Protein AF-A0A2E9BP41-F1 (afdb_monomer_lite)

Radius of gyration: 16.82 Å; chains: 1; bounding box: 37×32×42 Å

Secondary structure (DSSP, 8-state):
----GGGSPPPP-SPP-HHHHHHHHHHHHHHHHHT-BTTTBSPPPTTT-S--PPPB-SSSBHHHHHHHHHHHHHTTS---SS--TTTHHHHHHHHHHHTT---

Foldseek 3Di:
DPDDPVVDDDDDPDDDDPVVVLVVLAVVQVVQLVQADLVQGAFDDVVRDVGRGADLDCVGGNVVVLVVSVVCVVVVSYDHPDDPVVSVVVSVCVHCVVVVHHD

Structure (mmCIF, N/CA/C/O backbone):
data_AF-A0A2E9BP41-F1
#
_entry.id   AF-A0A2E9BP41-F1
#
loop_
_atom_site.group_PDB
_atom_site.id
_atom_site.type_symbol
_atom_site.label_atom_id
_atom_site.label_alt_id
_atom_site.label_comp_id
_atom_site.label_asym_id
_atom_site.label_entity_id
_atom_site.label_seq_id
_atom_site.pdbx_PDB_ins_code
_atom_site.Cartn_x
_atom_site.Cartn_y
_atom_site.Cartn_z
_atom_site.occupancy
_atom_site.B_iso_or_equiv
_atom_site.auth_seq_id
_atom_site.auth_comp_id
_atom_site.auth_asym_id
_atom_site.auth_atom_id
_atom_site.pdbx_PDB_model_num
ATOM 1 N N . MET A 1 1 ? 16.108 17.420 18.245 1.00 65.62 1 MET A N 1
ATOM 2 C CA . MET A 1 1 ? 15.012 16.819 19.036 1.00 65.62 1 MET A CA 1
ATOM 3 C C . MET A 1 1 ? 14.429 15.684 18.197 1.00 65.62 1 MET A C 1
ATOM 5 O O . MET A 1 1 ? 14.156 15.933 17.034 1.00 65.62 1 MET A O 1
ATOM 9 N N . LEU A 1 2 ? 14.363 14.449 18.713 1.00 83.19 2 LEU A N 1
ATOM 10 C CA . LEU A 1 2 ? 13.962 13.247 17.943 1.00 83.19 2 LEU A CA 1
ATOM 11 C C . LEU A 1 2 ? 12.438 13.052 17.854 1.00 83.19 2 LEU A C 1
ATOM 13 O O . LEU A 1 2 ? 11.960 12.402 16.934 1.00 83.19 2 LEU A O 1
ATOM 17 N N . PHE A 1 3 ? 11.685 13.631 18.791 1.00 83.81 3 PHE A N 1
ATOM 18 C CA . PHE A 1 3 ? 10.226 13.588 18.832 1.00 83.81 3 PHE A CA 1
ATOM 19 C C . PHE A 1 3 ? 9.658 14.999 18.667 1.00 83.81 3 PHE A C 1
ATOM 21 O O . PHE A 1 3 ? 10.168 15.941 19.269 1.00 83.81 3 PHE A O 1
ATOM 28 N N . SER A 1 4 ? 8.622 15.128 17.845 1.00 87.69 4 SER A N 1
ATOM 29 C CA . SER A 1 4 ? 7.947 16.380 17.493 1.00 87.69 4 SER A CA 1
ATOM 30 C C . SER A 1 4 ? 6.440 16.101 17.548 1.00 87.69 4 SER A C 1
ATOM 32 O O . SER A 1 4 ? 5.949 15.349 16.697 1.00 87.69 4 SER A O 1
ATOM 34 N N . PRO A 1 5 ? 5.717 16.597 18.573 1.00 88.50 5 PRO A N 1
ATOM 35 C CA . PRO A 1 5 ? 4.289 16.325 18.743 1.00 88.50 5 PRO A CA 1
ATOM 36 C C . PRO A 1 5 ? 3.456 16.704 17.518 1.00 88.50 5 PRO A C 1
ATOM 38 O O . PRO A 1 5 ? 2.553 15.974 17.142 1.00 88.50 5 PRO A O 1
ATOM 41 N N . GLU A 1 6 ? 3.801 17.799 16.847 1.00 90.62 6 GLU A N 1
ATOM 42 C CA . GLU A 1 6 ? 3.128 18.295 15.645 1.00 90.62 6 GLU A CA 1
ATOM 43 C C . GLU A 1 6 ? 3.266 17.377 14.417 1.00 90.62 6 GLU A C 1
ATOM 45 O O . GLU A 1 6 ? 2.519 17.527 13.454 1.00 90.62 6 GLU A O 1
ATOM 50 N N . ARG A 1 7 ? 4.194 16.412 14.446 1.00 89.31 7 ARG A N 1
ATOM 51 C CA . ARG A 1 7 ? 4.386 15.398 13.394 1.00 89.31 7 ARG A CA 1
ATOM 52 C C . ARG A 1 7 ? 3.791 14.031 13.744 1.00 89.31 7 ARG A C 1
ATOM 54 O O . ARG A 1 7 ? 3.972 13.094 12.971 1.00 89.31 7 ARG A O 1
ATOM 61 N N . HIS A 1 8 ? 3.143 13.894 14.901 1.00 89.56 8 HIS A N 1
ATOM 62 C CA . HIS A 1 8 ? 2.596 12.628 15.388 1.00 89.56 8 HIS A CA 1
ATOM 63 C C . HIS A 1 8 ? 1.125 12.782 15.773 1.00 89.56 8 HIS A C 1
ATOM 65 O O . HIS A 1 8 ? 0.687 13.833 16.235 1.00 89.56 8 HIS A O 1
ATOM 71 N N . GLU A 1 9 ? 0.360 11.706 15.625 1.00 89.50 9 GLU A N 1
ATOM 72 C CA . GLU A 1 9 ? -0.995 11.657 16.167 1.00 89.50 9 GLU A CA 1
ATOM 73 C C . GLU A 1 9 ? -0.946 11.438 17.693 1.00 89.50 9 GLU A C 1
ATOM 75 O O . GLU A 1 9 ? -0.126 10.647 18.176 1.00 89.50 9 GLU A O 1
ATOM 80 N N . PRO A 1 10 ? -1.796 12.125 18.480 1.00 88.94 10 PRO A N 1
ATOM 81 C CA . PRO A 1 10 ? -1.879 11.898 19.917 1.00 88.94 10 PRO A CA 1
ATOM 82 C C . PRO A 1 10 ? -2.400 10.488 20.217 1.00 88.94 10 PRO A C 1
ATOM 84 O O . PRO A 1 10 ? -3.258 9.957 19.511 1.00 88.94 10 PRO A O 1
ATOM 87 N N . LEU A 1 11 ? -1.913 9.890 21.307 1.00 88.56 11 LEU A N 1
ATOM 88 C CA . LEU A 1 11 ? -2.377 8.576 21.740 1.00 88.56 11 LEU A CA 1
ATOM 89 C C . LEU A 1 11 ? -3.868 8.632 22.099 1.00 88.56 11 LEU A C 1
ATOM 91 O O . LEU A 1 11 ? -4.282 9.418 22.953 1.00 88.56 11 LEU A O 1
ATOM 95 N N . ARG A 1 12 ? -4.663 7.766 21.470 1.00 89.19 12 ARG A N 1
ATOM 96 C CA . ARG A 1 12 ? -6.083 7.604 21.792 1.00 89.19 12 ARG A CA 1
ATOM 97 C C . ARG A 1 12 ? -6.238 6.756 23.050 1.00 89.19 12 ARG A C 1
ATOM 99 O O . ARG A 1 12 ? -5.579 5.730 23.193 1.00 89.19 12 ARG A O 1
ATOM 106 N N . THR A 1 13 ? -7.129 7.175 23.944 1.00 93.12 13 THR A N 1
ATOM 107 C CA . THR A 1 13 ? -7.482 6.428 25.165 1.00 93.12 13 THR A CA 1
ATOM 108 C C . THR A 1 13 ? -8.751 5.593 25.001 1.00 93.12 13 THR A C 1
ATOM 110 O O . THR A 1 13 ? -9.239 5.021 25.973 1.00 93.12 13 THR A O 1
ATOM 113 N N . ASP A 1 14 ? -9.309 5.553 23.791 1.00 92.06 14 ASP A N 1
ATOM 114 C CA . ASP A 1 14 ? -10.475 4.739 23.466 1.00 92.06 14 ASP A CA 1
ATOM 115 C C . ASP A 1 14 ? -10.137 3.243 23.555 1.00 92.06 14 ASP A C 1
ATOM 117 O O . ASP A 1 14 ? -8.992 2.830 23.349 1.00 92.06 14 ASP A O 1
ATOM 121 N N . ALA A 1 15 ? -11.145 2.416 23.833 1.00 95.25 15 ALA A N 1
ATOM 122 C CA . ALA A 1 15 ? -10.997 0.968 23.745 1.00 95.25 15 ALA A CA 1
ATOM 123 C C . ALA A 1 15 ? -10.741 0.530 22.291 1.00 95.25 15 ALA A C 1
ATOM 125 O O . ALA A 1 15 ? -11.144 1.201 21.341 1.00 95.25 15 ALA A O 1
ATOM 126 N N . TRP A 1 16 ? -10.080 -0.616 22.121 1.00 95.00 16 TRP A N 1
ATOM 127 C CA . TRP A 1 16 ? -9.863 -1.201 20.799 1.00 95.00 16 TRP A CA 1
ATOM 128 C C . TRP A 1 16 ? -11.192 -1.573 20.129 1.00 95.00 16 TRP A C 1
ATOM 130 O O . TRP A 1 16 ? -12.070 -2.155 20.767 1.00 95.00 16 TRP A O 1
ATOM 140 N N . ASP A 1 17 ? -11.297 -1.272 18.835 1.00 96.12 17 ASP A N 1
ATOM 141 C CA . ASP A 1 17 ? -12.468 -1.539 18.003 1.00 96.12 17 ASP A CA 1
ATOM 142 C C . ASP A 1 17 ? -12.023 -2.195 16.685 1.00 96.12 17 ASP A C 1
ATOM 144 O O . ASP A 1 17 ? -11.268 -1.613 15.897 1.00 96.12 17 ASP A O 1
ATOM 148 N N . GLU A 1 18 ? -12.479 -3.428 16.452 1.00 96.44 18 GLU A N 1
ATOM 149 C CA . GLU A 1 18 ? -12.168 -4.183 15.234 1.00 96.44 18 GLU A CA 1
ATOM 150 C C . GLU A 1 18 ? -12.754 -3.532 13.976 1.00 96.44 18 GLU A C 1
ATOM 152 O O . GLU A 1 18 ? -12.118 -3.539 12.921 1.00 96.44 18 GLU A O 1
ATOM 157 N N . GLY A 1 19 ? -13.962 -2.975 14.077 1.00 96.88 19 GLY A N 1
ATOM 158 C CA . GLY A 1 19 ? -14.664 -2.332 12.973 1.00 96.88 19 GLY A CA 1
ATOM 159 C C . GLY A 1 19 ? -13.892 -1.122 12.466 1.00 96.88 19 GLY A C 1
ATOM 160 O O . GLY A 1 19 ? -13.607 -1.040 11.272 1.00 96.88 19 GLY A O 1
ATOM 161 N N . LEU A 1 20 ? -13.433 -0.258 13.375 1.00 95.56 20 LEU A N 1
ATOM 162 C CA . LEU A 1 20 ? -12.591 0.889 13.016 1.00 95.56 20 LEU A CA 1
ATOM 163 C C . LEU A 1 20 ? -11.277 0.460 12.349 1.00 95.56 20 LEU A C 1
ATOM 165 O O . LEU A 1 20 ? -10.829 1.091 11.389 1.00 95.56 20 LEU A O 1
ATOM 169 N N . ALA A 1 21 ? -10.658 -0.624 12.826 1.00 95.25 21 ALA A N 1
ATOM 170 C CA . ALA A 1 21 ? -9.447 -1.159 12.209 1.00 95.25 21 ALA A CA 1
ATOM 171 C C . ALA A 1 21 ? -9.716 -1.674 10.784 1.00 95.25 21 ALA A C 1
ATOM 173 O O . ALA A 1 21 ? -8.943 -1.385 9.867 1.00 95.25 21 ALA A O 1
ATOM 174 N N . ARG A 1 22 ? -10.827 -2.389 10.573 1.00 96.94 22 ARG A N 1
ATOM 175 C CA . ARG A 1 22 ? -11.237 -2.886 9.250 1.00 96.94 22 ARG A CA 1
ATOM 176 C C . ARG A 1 22 ? -11.550 -1.749 8.285 1.00 96.94 22 ARG A C 1
ATOM 178 O O . ARG A 1 22 ? -11.019 -1.739 7.179 1.00 96.94 22 ARG A O 1
ATOM 185 N N . GLU A 1 23 ? -12.319 -0.753 8.713 1.00 97.38 23 GLU A N 1
ATOM 186 C CA . GLU A 1 23 ? -12.620 0.434 7.905 1.00 97.38 23 GLU A CA 1
ATOM 187 C C . GLU A 1 23 ? -11.348 1.189 7.496 1.00 97.38 23 GLU A C 1
ATOM 189 O O . GLU A 1 23 ? -11.222 1.640 6.351 1.00 97.38 23 GLU A O 1
ATOM 194 N N . ALA A 1 24 ? -10.376 1.298 8.407 1.00 97.00 24 ALA A N 1
ATOM 195 C CA . ALA A 1 24 ? -9.086 1.906 8.113 1.00 97.00 24 ALA A CA 1
ATOM 196 C C . ALA A 1 24 ? -8.298 1.106 7.065 1.00 97.00 24 ALA A C 1
ATOM 198 O O . ALA A 1 24 ? -7.795 1.706 6.112 1.00 97.00 24 ALA A O 1
ATOM 199 N N . ILE A 1 25 ? -8.230 -0.224 7.202 1.00 98.25 25 ILE A N 1
ATOM 200 C CA . ILE A 1 25 ? -7.582 -1.110 6.222 1.00 98.25 25 ILE A CA 1
ATOM 201 C C . ILE A 1 25 ? -8.229 -0.940 4.849 1.00 98.25 25 ILE A C 1
ATOM 203 O O . ILE A 1 25 ? -7.529 -0.683 3.872 1.00 98.25 25 ILE A O 1
ATOM 207 N N . GLU A 1 26 ? -9.556 -1.023 4.762 1.00 97.81 26 GLU A N 1
ATOM 208 C CA . GLU A 1 26 ? -10.253 -0.882 3.486 1.00 97.81 26 GLU A CA 1
ATOM 209 C C . GLU A 1 26 ? -10.036 0.492 2.847 1.00 97.81 26 GLU A C 1
ATOM 211 O O . GLU A 1 26 ? -9.869 0.594 1.631 1.00 97.81 26 GLU A O 1
ATOM 216 N N . ARG A 1 27 ? -10.037 1.563 3.650 1.00 98.38 27 ARG A N 1
ATOM 217 C CA . ARG A 1 27 ? -9.765 2.917 3.159 1.00 98.38 27 ARG A CA 1
ATOM 218 C C . ARG A 1 27 ? -8.358 3.018 2.583 1.00 98.38 27 ARG A C 1
ATOM 220 O O . ARG A 1 27 ? -8.217 3.565 1.495 1.00 98.38 27 ARG A O 1
ATOM 227 N N . ILE A 1 28 ? -7.354 2.487 3.281 1.00 98.12 28 ILE A N 1
ATOM 228 C CA . ILE A 1 28 ? -5.969 2.461 2.798 1.00 98.12 28 ILE A CA 1
ATOM 229 C C . ILE A 1 28 ? -5.884 1.656 1.501 1.00 98.12 28 ILE A C 1
ATOM 231 O O . ILE A 1 28 ? -5.352 2.164 0.524 1.00 98.12 28 ILE A O 1
ATOM 235 N N . VAL A 1 29 ? -6.468 0.455 1.452 1.00 98.44 29 VAL A N 1
ATOM 236 C CA . VAL A 1 29 ? -6.455 -0.391 0.249 1.00 98.44 29 VAL A CA 1
ATOM 237 C C . VAL A 1 29 ? -7.079 0.332 -0.940 1.00 98.44 29 VAL A C 1
ATOM 239 O O . VAL A 1 29 ? -6.425 0.454 -1.971 1.00 98.44 29 VAL A O 1
ATOM 242 N N . ARG A 1 30 ? -8.292 0.884 -0.796 1.00 98.06 30 ARG A N 1
ATOM 243 C CA . ARG A 1 30 ? -8.959 1.632 -1.877 1.00 98.06 30 ARG A CA 1
ATOM 244 C C . ARG A 1 30 ? -8.098 2.780 -2.399 1.00 98.06 30 ARG A C 1
ATOM 246 O O . ARG A 1 30 ? -7.993 2.979 -3.605 1.00 98.06 30 ARG A O 1
ATOM 253 N N . ASP A 1 31 ? -7.490 3.524 -1.487 1.00 97.88 31 ASP A N 1
ATOM 254 C CA . ASP A 1 31 ? -6.650 4.675 -1.794 1.00 97.88 31 ASP A CA 1
ATOM 255 C C . ASP A 1 31 ? -5.334 4.262 -2.480 1.00 97.88 31 ASP A C 1
ATOM 257 O O . ASP A 1 31 ? -4.902 4.882 -3.453 1.00 97.88 31 ASP A O 1
ATOM 261 N N . THR A 1 32 ? -4.734 3.151 -2.044 1.00 97.38 32 THR A N 1
ATOM 262 C CA . THR A 1 32 ? -3.595 2.515 -2.714 1.00 97.38 32 THR A CA 1
ATOM 263 C C . THR A 1 32 ? -3.975 2.072 -4.126 1.00 97.38 32 THR A C 1
ATOM 265 O O . THR A 1 32 ? -3.277 2.421 -5.077 1.00 97.38 32 THR A O 1
ATOM 268 N N . GLU A 1 33 ? -5.088 1.358 -4.307 1.00 97.62 33 GLU A N 1
ATOM 269 C CA . GLU A 1 33 ? -5.538 0.912 -5.629 1.00 97.62 33 GLU A CA 1
ATOM 270 C C . GLU A 1 33 ? -5.822 2.086 -6.575 1.00 97.62 33 GLU A C 1
ATOM 272 O O . GLU A 1 33 ? -5.500 2.009 -7.759 1.00 97.62 33 GLU A O 1
ATOM 277 N N . ALA A 1 34 ? -6.404 3.178 -6.070 1.00 96.75 34 ALA A N 1
ATOM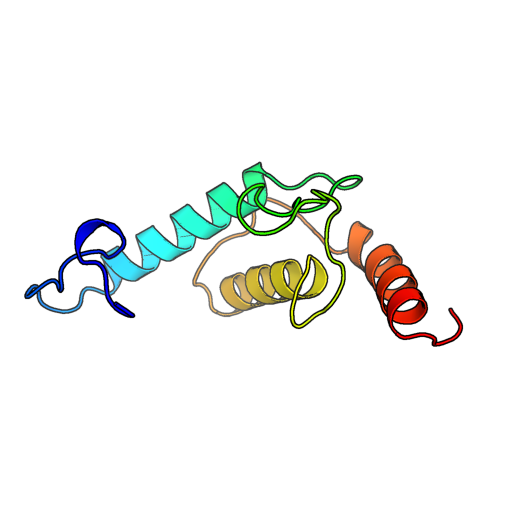 278 C CA . ALA A 1 34 ? -6.756 4.355 -6.864 1.00 96.75 34 ALA A CA 1
ATOM 279 C C . ALA A 1 34 ? -5.540 5.067 -7.479 1.00 96.75 34 ALA A C 1
ATOM 281 O O . ALA A 1 34 ? -5.677 5.750 -8.492 1.00 96.75 34 ALA A O 1
ATOM 282 N N . ARG A 1 35 ? -4.356 4.904 -6.883 1.00 95.25 35 ARG A N 1
ATOM 283 C CA . ARG A 1 35 ? -3.110 5.565 -7.309 1.00 95.25 35 ARG A CA 1
ATOM 284 C C . ARG A 1 35 ? -2.225 4.693 -8.190 1.00 95.25 35 ARG A C 1
ATOM 286 O O . ARG A 1 35 ? -1.187 5.157 -8.650 1.00 95.25 35 ARG A O 1
ATOM 293 N N . PHE A 1 36 ? -2.621 3.445 -8.414 1.00 96.25 36 PHE A N 1
ATOM 294 C CA . PHE A 1 36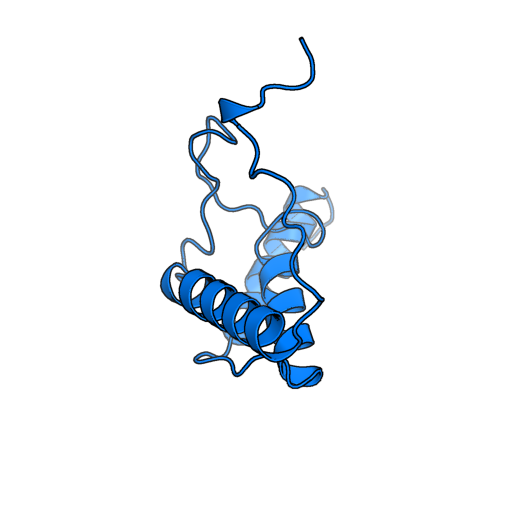 ? -1.873 2.516 -9.245 1.00 96.25 36 PHE A CA 1
ATOM 295 C C . PHE A 1 36 ? -2.035 2.825 -10.736 1.00 96.25 36 PHE A C 1
ATOM 297 O O . PHE A 1 36 ? -3.156 2.966 -11.231 1.00 96.25 36 PHE A O 1
ATOM 304 N N . THR A 1 37 ? -0.921 2.788 -11.468 1.00 94.00 37 THR A N 1
ATOM 305 C CA . THR A 1 37 ? -0.908 2.703 -12.937 1.00 94.00 37 THR A CA 1
ATOM 306 C C . THR A 1 37 ? -0.009 1.544 -13.389 1.00 94.00 37 THR A C 1
ATOM 308 O O . THR A 1 37 ? 1.009 1.299 -12.743 1.00 94.00 37 THR A O 1
ATOM 311 N N . PRO A 1 38 ? -0.336 0.807 -14.466 1.00 91.19 38 PRO A N 1
ATOM 312 C CA . PRO A 1 38 ? 0.530 -0.269 -14.958 1.00 91.19 38 PRO A CA 1
ATOM 313 C C . PRO A 1 38 ? 1.935 0.208 -15.349 1.00 91.19 38 PRO A C 1
ATOM 315 O O . PRO A 1 38 ? 2.905 -0.517 -15.143 1.00 91.19 38 PRO A O 1
ATOM 318 N N . GLU A 1 39 ? 2.047 1.427 -15.879 1.00 88.50 39 GLU A N 1
ATOM 319 C CA . GLU A 1 39 ? 3.303 2.009 -16.354 1.00 88.50 39 GLU A CA 1
ATOM 320 C C . GLU A 1 39 ? 4.108 2.667 -15.224 1.00 88.50 39 GLU A C 1
ATOM 322 O O . GLU A 1 39 ? 5.332 2.558 -15.201 1.00 88.50 39 GLU A O 1
ATOM 327 N N . GLY A 1 40 ? 3.434 3.350 -14.291 1.00 88.44 40 GLY A N 1
ATOM 328 C CA . GLY A 1 40 ? 4.061 4.144 -13.225 1.00 88.44 40 GLY A CA 1
ATOM 329 C C . GLY A 1 40 ? 4.020 3.514 -11.830 1.00 88.44 40 GLY A C 1
ATOM 330 O O . GLY A 1 40 ? 4.611 4.058 -10.902 1.00 88.44 40 GLY A O 1
ATOM 331 N N . LEU A 1 41 ? 3.341 2.374 -11.667 1.00 94.19 41 LEU A N 1
ATOM 332 C CA . LEU A 1 41 ? 3.170 1.655 -10.400 1.00 94.19 41 LEU A CA 1
ATOM 333 C C . LEU A 1 41 ? 2.662 2.589 -9.286 1.00 94.19 41 LEU A C 1
ATOM 335 O O . LEU A 1 41 ? 1.602 3.195 -9.444 1.00 94.19 41 LEU A O 1
ATOM 339 N N . TRP A 1 42 ? 3.409 2.691 -8.180 1.00 94.56 42 TRP A N 1
ATOM 340 C CA . TRP A 1 42 ? 3.243 3.706 -7.142 1.00 94.56 42 TRP A CA 1
ATOM 341 C C . TRP A 1 42 ? 4.518 4.553 -7.066 1.00 94.56 42 TRP A C 1
ATOM 343 O O . TRP A 1 42 ? 5.576 3.999 -6.745 1.00 94.56 42 TRP A O 1
ATOM 353 N N . PRO A 1 43 ? 4.440 5.864 -7.350 1.00 91.56 43 PRO A N 1
ATOM 354 C CA . PRO A 1 43 ? 5.596 6.743 -7.277 1.00 91.56 43 PRO A CA 1
ATOM 355 C C . PRO A 1 43 ? 6.025 6.969 -5.827 1.00 91.56 43 PRO A C 1
ATOM 357 O O . PRO A 1 43 ? 5.227 6.863 -4.891 1.00 91.56 43 PRO A O 1
ATOM 360 N N . MET A 1 44 ? 7.296 7.317 -5.654 1.00 90.69 44 MET A N 1
ATOM 361 C CA . MET A 1 44 ? 7.823 7.734 -4.359 1.00 90.69 44 MET A CA 1
ATOM 362 C C . MET A 1 44 ? 7.207 9.066 -3.932 1.00 90.69 44 MET A C 1
ATOM 364 O O . MET A 1 44 ? 6.953 9.943 -4.762 1.00 90.69 44 MET A O 1
ATOM 368 N N . HIS A 1 45 ? 6.980 9.232 -2.628 1.00 87.88 45 HIS A N 1
ATOM 369 C CA . HIS A 1 45 ? 6.522 10.512 -2.105 1.00 87.88 45 HIS A CA 1
ATOM 370 C C . HIS A 1 45 ? 7.622 11.577 -2.303 1.00 87.88 45 HIS A C 1
ATOM 372 O O . HIS A 1 45 ? 8.791 11.276 -2.048 1.00 87.88 45 HIS A O 1
ATOM 378 N N . PRO A 1 46 ? 7.290 12.819 -2.713 1.00 89.19 46 PRO A N 1
ATOM 379 C CA . PRO A 1 46 ? 8.289 13.869 -2.948 1.00 89.19 46 PRO A CA 1
ATOM 380 C C . PRO A 1 46 ? 9.157 14.199 -1.727 1.00 89.19 46 PRO A C 1
ATOM 382 O O . PRO A 1 46 ? 10.315 14.580 -1.875 1.00 89.19 46 PRO A O 1
ATOM 385 N N . ASP A 1 47 ? 8.607 14.024 -0.524 1.00 89.31 47 ASP A N 1
ATOM 386 C CA . ASP A 1 47 ? 9.351 14.239 0.723 1.00 89.31 47 ASP A CA 1
ATOM 387 C C . ASP A 1 47 ? 10.254 13.048 1.105 1.00 89.31 47 ASP A C 1
ATOM 389 O O . ASP A 1 47 ? 11.118 13.195 1.969 1.00 89.31 47 ASP A O 1
ATOM 393 N N . ASP A 1 48 ? 10.087 11.888 0.455 1.00 86.56 48 ASP A N 1
ATOM 394 C CA . ASP A 1 48 ? 10.844 10.660 0.739 1.00 86.56 48 ASP A CA 1
ATOM 395 C C . ASP A 1 48 ? 12.022 10.446 -0.228 1.00 86.56 48 ASP A C 1
ATOM 397 O O . AS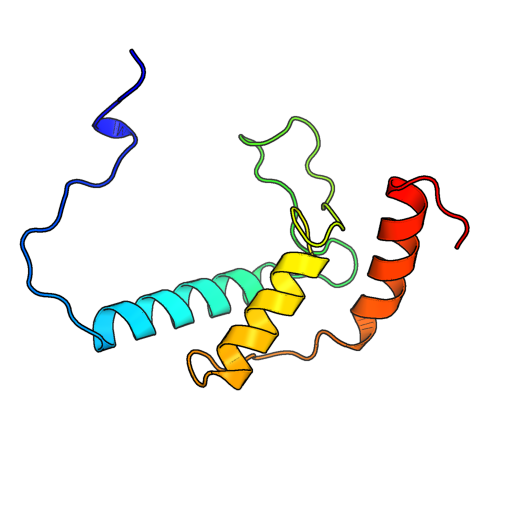P A 1 48 ? 12.970 9.731 0.110 1.00 86.56 48 ASP A O 1
ATOM 401 N N . ALA A 1 49 ? 12.011 11.065 -1.417 1.00 87.12 49 ALA A N 1
ATOM 402 C CA . ALA A 1 49 ? 13.186 11.147 -2.287 1.00 87.12 49 ALA A CA 1
ATOM 403 C C . ALA A 1 49 ? 13.116 12.263 -3.329 1.00 87.12 49 ALA A C 1
ATOM 405 O O . ALA A 1 49 ? 12.055 12.674 -3.786 1.00 87.12 49 ALA A O 1
ATOM 406 N N . SER A 1 50 ? 14.299 12.661 -3.803 1.00 86.62 50 SER A N 1
ATOM 407 C CA . SER A 1 50 ? 14.459 13.582 -4.931 1.00 86.62 50 SER A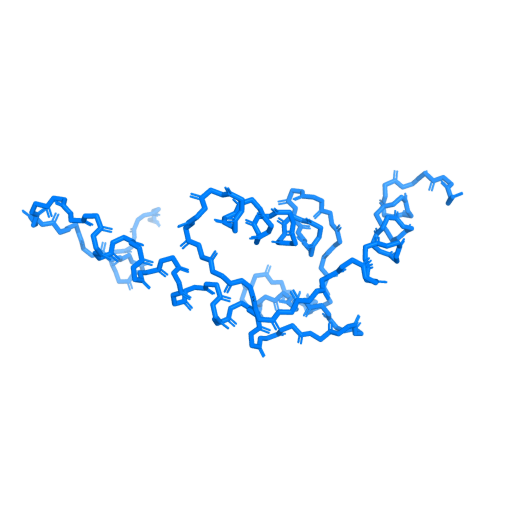 CA 1
ATOM 408 C C . SER A 1 50 ? 14.052 12.990 -6.285 1.00 86.62 50 SER A C 1
ATOM 410 O O . SER A 1 50 ? 13.811 13.753 -7.218 1.00 86.62 50 SER A O 1
ATOM 412 N N . ASN A 1 51 ? 13.988 11.659 -6.411 1.00 87.50 51 ASN A N 1
ATOM 413 C CA . ASN A 1 51 ? 13.509 10.971 -7.607 1.00 87.50 51 ASN A CA 1
ATOM 414 C C . ASN A 1 51 ? 12.136 10.320 -7.325 1.00 87.50 51 ASN A C 1
ATOM 416 O O . ASN A 1 51 ? 12.071 9.461 -6.441 1.00 87.50 51 ASN A O 1
ATOM 420 N N . PRO A 1 52 ? 11.066 10.685 -8.062 1.00 88.25 52 PRO A N 1
ATOM 421 C CA . PRO A 1 52 ? 9.737 10.099 -7.894 1.00 88.25 52 PRO A CA 1
ATOM 422 C C . PRO A 1 52 ? 9.581 8.697 -8.511 1.00 88.25 52 PRO A C 1
ATOM 424 O O . PRO A 1 52 ? 8.514 8.100 -8.350 1.00 88.25 52 PRO A O 1
ATOM 427 N N . ASP A 1 53 ? 10.594 8.178 -9.216 1.00 90.12 53 ASP A N 1
ATOM 428 C CA . ASP A 1 53 ? 10.531 6.877 -9.884 1.00 90.12 53 ASP A CA 1
ATOM 429 C C . ASP A 1 53 ? 10.082 5.760 -8.924 1.00 90.12 53 ASP A C 1
ATOM 431 O O . ASP A 1 53 ? 10.556 5.676 -7.780 1.00 90.12 53 ASP A O 1
ATOM 435 N N . PRO A 1 54 ? 9.184 4.868 -9.376 1.00 89.88 54 PRO A N 1
ATOM 436 C CA . PRO A 1 54 ? 8.689 3.790 -8.543 1.00 89.88 54 PRO A CA 1
ATOM 437 C C . PRO A 1 54 ? 9.808 2.813 -8.175 1.00 89.88 54 PRO A C 1
ATOM 439 O O . PRO A 1 54 ? 10.708 2.515 -8.962 1.00 89.88 54 PRO A O 1
ATOM 442 N N . GLN A 1 55 ? 9.709 2.254 -6.971 1.00 91.25 55 GLN A N 1
ATOM 443 C CA . GLN A 1 55 ? 10.587 1.179 -6.515 1.00 91.25 55 GLN A CA 1
ATOM 444 C C . GLN A 1 55 ? 9.963 -0.187 -6.820 1.00 91.25 55 GLN A C 1
ATOM 446 O O . GLN A 1 55 ? 8.741 -0.348 -6.800 1.00 91.25 55 GLN A O 1
ATOM 451 N N . TYR A 1 56 ? 10.797 -1.202 -7.062 1.00 90.50 56 TYR A N 1
ATOM 452 C CA . TYR A 1 56 ? 10.342 -2.528 -7.518 1.00 90.50 56 TYR A CA 1
ATOM 453 C C . TYR A 1 56 ? 10.581 -3.648 -6.501 1.00 90.50 56 TYR A C 1
ATOM 455 O O . TYR A 1 56 ? 10.131 -4.777 -6.709 1.00 90.50 56 TYR A O 1
ATOM 463 N N . LEU A 1 57 ? 11.321 -3.388 -5.419 1.00 89.38 57 LEU A N 1
ATOM 464 C CA . LEU A 1 57 ? 11.742 -4.434 -4.488 1.00 89.38 57 LEU A CA 1
ATOM 465 C C . LEU A 1 57 ? 10.580 -4.925 -3.614 1.00 89.38 57 LEU A C 1
ATOM 467 O O . LEU A 1 57 ? 9.597 -4.222 -3.400 1.00 89.38 57 LEU A O 1
ATOM 471 N N . LEU A 1 58 ? 10.703 -6.150 -3.092 1.00 88.62 58 LEU A N 1
ATOM 472 C CA . LEU A 1 58 ? 9.714 -6.716 -2.169 1.00 88.62 58 LEU A CA 1
ATOM 473 C C . LEU A 1 58 ? 9.659 -5.936 -0.849 1.00 88.62 58 LEU A C 1
ATOM 475 O O . LEU A 1 58 ? 8.582 -5.662 -0.343 1.00 88.62 58 LEU A O 1
ATOM 479 N N . TYR A 1 59 ? 10.822 -5.582 -0.298 1.00 86.75 59 TYR A N 1
ATOM 480 C CA . TYR A 1 59 ? 10.900 -4.819 0.950 1.00 86.75 59 TYR A CA 1
ATOM 481 C C . TYR A 1 59 ? 10.477 -3.356 0.764 1.00 86.75 59 TYR A C 1
ATOM 483 O O . TYR A 1 59 ? 9.882 -2.757 1.652 1.00 86.75 59 TYR A O 1
ATOM 491 N N . TRP A 1 60 ? 10.786 -2.786 -0.400 1.00 87.62 60 TRP A N 1
ATOM 492 C CA . TRP A 1 60 ? 10.569 -1.379 -0.697 1.00 87.62 60 TRP A CA 1
ATOM 493 C C . TRP A 1 60 ? 10.213 -1.228 -2.172 1.00 87.62 60 TRP A C 1
ATOM 495 O O . TRP A 1 60 ? 11.090 -1.188 -3.036 1.00 87.62 60 TRP A O 1
ATOM 505 N N . GLY A 1 61 ? 8.914 -1.241 -2.467 1.00 91.56 61 GLY A N 1
ATOM 506 C CA . GLY A 1 61 ? 8.421 -1.094 -3.829 1.00 91.56 61 GLY A CA 1
ATOM 507 C C . GLY A 1 61 ? 7.140 -1.853 -4.142 1.00 91.56 61 GLY A C 1
ATOM 508 O O . GLY A 1 61 ? 6.528 -2.503 -3.292 1.00 91.56 61 GLY A O 1
ATOM 509 N N . ALA A 1 62 ? 6.753 -1.773 -5.413 1.00 94.88 62 ALA A N 1
ATOM 510 C CA . ALA A 1 62 ? 5.499 -2.294 -5.940 1.00 94.88 62 ALA A CA 1
ATOM 511 C C . ALA A 1 62 ? 5.315 -3.800 -5.710 1.00 94.88 62 ALA A C 1
ATOM 513 O O . ALA A 1 62 ? 4.191 -4.239 -5.481 1.00 94.88 62 ALA A O 1
ATOM 514 N N . SER A 1 63 ? 6.396 -4.590 -5.703 1.00 94.00 63 SER A N 1
ATOM 515 C CA . SER A 1 63 ? 6.317 -6.025 -5.390 1.00 94.00 63 SER A CA 1
ATOM 516 C C . SER A 1 63 ? 5.789 -6.271 -3.972 1.00 94.00 63 SER A C 1
ATOM 518 O O . SER A 1 63 ? 4.953 -7.149 -3.771 1.00 94.00 63 SER A O 1
ATOM 520 N N . GLY A 1 64 ? 6.241 -5.477 -2.994 1.00 94.75 64 GLY A N 1
ATOM 521 C CA . GLY A 1 64 ? 5.751 -5.534 -1.615 1.00 94.75 64 GLY A CA 1
ATOM 522 C C . GLY A 1 64 ? 4.303 -5.081 -1.489 1.00 94.75 64 GLY A C 1
ATOM 523 O O . GLY A 1 64 ? 3.512 -5.738 -0.815 1.00 94.75 64 GLY A O 1
ATOM 524 N N . VAL A 1 65 ? 3.941 -4.002 -2.189 1.00 96.50 65 VAL A N 1
ATOM 525 C CA . VAL A 1 65 ? 2.565 -3.484 -2.204 1.00 96.50 65 VAL A CA 1
ATOM 526 C C . VAL A 1 65 ? 1.599 -4.524 -2.773 1.00 96.50 65 VAL A C 1
ATOM 528 O O . VAL A 1 65 ? 0.608 -4.849 -2.126 1.00 96.50 65 VAL A O 1
ATOM 531 N N . ILE A 1 66 ? 1.907 -5.107 -3.936 1.00 96.50 66 ILE A N 1
ATOM 532 C CA . ILE A 1 66 ? 1.067 -6.140 -4.565 1.00 96.50 66 ILE A CA 1
ATOM 533 C C . ILE A 1 66 ? 0.934 -7.357 -3.648 1.00 96.50 66 ILE A C 1
ATOM 535 O O . ILE A 1 66 ? -0.177 -7.838 -3.430 1.00 96.50 66 ILE A O 1
ATOM 539 N N . TRP A 1 67 ? 2.038 -7.827 -3.059 1.00 96.12 67 TRP A N 1
ATOM 540 C CA . TRP A 1 67 ? 1.989 -8.928 -2.098 1.00 96.12 67 TRP A CA 1
ATOM 541 C C . TRP A 1 67 ? 1.081 -8.607 -0.902 1.00 96.12 67 TRP A C 1
ATOM 543 O O . TRP A 1 67 ? 0.234 -9.423 -0.544 1.00 96.12 67 TRP A O 1
ATOM 553 N N . ALA A 1 68 ? 1.203 -7.412 -0.316 1.00 97.75 68 ALA A N 1
ATOM 554 C CA . ALA A 1 68 ? 0.401 -7.001 0.834 1.00 97.75 68 ALA A CA 1
ATOM 555 C C . ALA A 1 68 ? -1.094 -6.898 0.494 1.00 97.75 68 ALA A C 1
ATOM 557 O O . ALA A 1 68 ? -1.930 -7.357 1.271 1.00 97.75 68 ALA A O 1
ATOM 558 N N . LEU A 1 69 ? -1.440 -6.355 -0.678 1.00 98.06 69 LEU A N 1
ATOM 559 C CA . LEU A 1 69 ? -2.823 -6.276 -1.159 1.00 98.06 69 LEU A CA 1
ATOM 560 C C . LEU A 1 69 ? -3.447 -7.669 -1.304 1.00 98.06 69 LEU A C 1
ATOM 562 O O . LEU A 1 69 ? -4.540 -7.917 -0.790 1.00 98.06 69 LEU A O 1
ATOM 566 N N . HIS A 1 70 ? -2.734 -8.599 -1.943 1.00 97.62 70 HIS A N 1
ATOM 567 C CA . HIS A 1 70 ? -3.187 -9.985 -2.062 1.00 97.62 70 HIS A CA 1
ATOM 568 C C . HIS A 1 70 ? -3.308 -10.664 -0.694 1.00 97.62 70 HIS A C 1
ATOM 570 O O . HIS A 1 70 ? -4.321 -11.306 -0.423 1.00 97.62 70 HIS A O 1
ATOM 576 N N . HIS A 1 71 ? -2.340 -10.456 0.201 1.00 97.88 71 HIS A N 1
ATOM 577 C CA . HIS A 1 71 ? -2.383 -11.000 1.554 1.00 97.88 71 HIS A CA 1
ATOM 578 C C . HIS A 1 71 ? -3.609 -10.512 2.339 1.00 97.88 71 HIS A C 1
ATOM 580 O O . HIS A 1 71 ? -4.302 -11.308 2.970 1.00 97.88 71 HIS A O 1
ATOM 586 N N . LEU A 1 72 ? -3.919 -9.213 2.283 1.00 98.06 72 LEU A N 1
ATOM 587 C CA . LEU A 1 72 ? -5.103 -8.649 2.937 1.00 98.06 72 LEU A CA 1
ATOM 588 C C . LEU A 1 72 ? -6.398 -9.245 2.377 1.00 98.06 72 LEU A C 1
ATOM 590 O O . LEU A 1 72 ? -7.314 -9.538 3.147 1.00 98.06 72 LEU A O 1
ATOM 594 N N . GLN A 1 73 ? -6.464 -9.477 1.064 1.00 97.88 73 GLN A N 1
ATOM 595 C CA . GLN A 1 73 ? -7.608 -10.141 0.447 1.00 97.88 73 GLN A CA 1
ATOM 596 C C . GLN A 1 73 ? -7.757 -11.596 0.900 1.00 97.88 73 GLN A C 1
ATOM 598 O O . GLN A 1 73 ? -8.848 -12.007 1.288 1.00 97.88 73 GLN A O 1
ATOM 603 N N . GLU A 1 74 ? -6.669 -12.366 0.919 1.00 97.88 74 GLU A N 1
ATOM 604 C CA . GLU A 1 74 ? -6.664 -13.757 1.393 1.00 97.88 74 GLU A CA 1
ATOM 605 C C . GLU A 1 74 ? -7.081 -13.879 2.864 1.00 97.88 74 GLU A C 1
ATOM 607 O O . GLU A 1 74 ? -7.720 -14.854 3.258 1.00 97.88 74 GLU A O 1
ATOM 612 N N . ARG A 1 75 ? -6.752 -12.876 3.685 1.00 97.50 75 ARG A N 1
ATOM 613 C CA . ARG A 1 75 ? -7.161 -12.801 5.095 1.00 97.50 75 ARG A CA 1
ATOM 614 C C . ARG A 1 75 ? -8.581 -12.265 5.301 1.00 97.50 75 ARG A C 1
ATOM 616 O O . ARG A 1 75 ? -9.014 -12.163 6.447 1.00 97.50 75 ARG A O 1
ATOM 623 N N . GLY A 1 76 ? -9.302 -11.911 4.234 1.00 96.94 76 GLY A N 1
ATOM 624 C CA . GLY A 1 76 ? -10.641 -11.321 4.321 1.00 96.94 76 GLY A CA 1
ATOM 625 C C . GLY A 1 76 ? -10.654 -9.933 4.973 1.00 96.94 76 GLY A C 1
ATOM 626 O O . GLY A 1 76 ? -11.656 -9.540 5.568 1.00 96.94 76 GLY A O 1
ATOM 627 N N . ALA A 1 77 ? -9.532 -9.211 4.919 1.00 97.00 77 ALA A N 1
ATOM 628 C CA . ALA A 1 77 ? -9.391 -7.868 5.478 1.00 97.00 77 ALA A CA 1
ATOM 629 C C . ALA A 1 77 ? -9.729 -6.764 4.462 1.00 97.00 77 ALA A C 1
ATOM 631 O O . ALA A 1 77 ? -10.020 -5.642 4.858 1.00 97.00 77 ALA A O 1
ATOM 632 N N . ALA A 1 78 ? -9.694 -7.077 3.165 1.00 97.62 78 ALA A N 1
ATOM 633 C CA . ALA A 1 78 ? -10.111 -6.184 2.091 1.00 97.62 78 ALA A CA 1
ATOM 634 C C . ALA A 1 78 ? -10.578 -6.985 0.867 1.00 97.62 78 ALA A C 1
ATOM 636 O O . ALA A 1 78 ? -10.304 -8.178 0.746 1.00 97.62 78 ALA A O 1
ATOM 637 N N . ARG A 1 79 ? -11.254 -6.318 -0.069 1.00 97.44 79 ARG A N 1
ATOM 638 C CA . ARG A 1 79 ? -11.561 -6.854 -1.400 1.00 97.44 79 ARG A CA 1
ATOM 639 C C . ARG A 1 79 ? -10.895 -5.966 -2.439 1.00 97.44 79 ARG A C 1
ATOM 641 O O . ARG A 1 79 ? -11.166 -4.769 -2.450 1.00 97.44 79 ARG A O 1
ATOM 648 N N . LEU A 1 80 ? -10.063 -6.553 -3.294 1.00 97.94 80 LEU A N 1
ATOM 649 C CA . LEU A 1 80 ? -9.381 -5.811 -4.349 1.00 97.94 80 LEU A CA 1
ATOM 650 C C . LEU A 1 80 ? -10.340 -5.512 -5.500 1.00 97.94 80 LEU A C 1
ATOM 652 O O . LEU A 1 80 ? -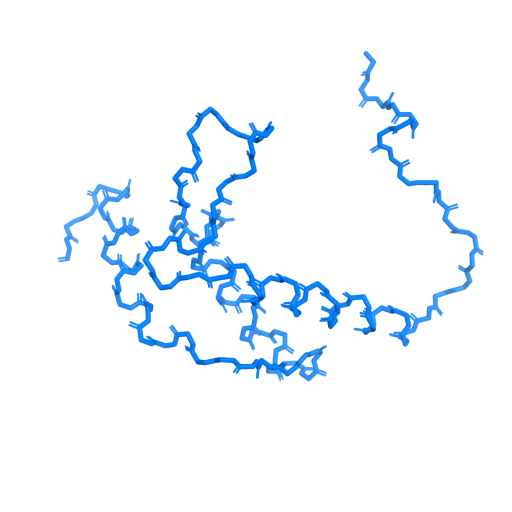11.194 -6.332 -5.856 1.00 97.94 80 LEU A O 1
ATOM 656 N N . ALA A 1 81 ? -10.186 -4.333 -6.092 1.00 96.94 81 ALA A N 1
ATOM 657 C CA . ALA A 1 81 ? -10.932 -3.904 -7.267 1.00 96.94 81 ALA A CA 1
ATOM 658 C C . ALA A 1 81 ? -10.247 -4.305 -8.584 1.00 96.94 81 ALA A C 1
ATOM 660 O O . ALA A 1 81 ? -10.869 -4.207 -9.644 1.00 96.94 81 ALA A O 1
ATOM 661 N N . ARG A 1 82 ? -8.983 -4.746 -8.540 1.00 94.62 82 ARG A N 1
ATOM 662 C CA . ARG A 1 82 ? -8.206 -5.104 -9.733 1.00 94.62 82 ARG A CA 1
ATOM 663 C C . ARG A 1 82 ? -7.362 -6.362 -9.580 1.00 94.62 82 ARG A C 1
ATOM 665 O O . ARG A 1 82 ? -7.046 -6.794 -8.476 1.00 94.62 82 ARG A O 1
ATOM 672 N N . ASP A 1 83 ? -6.968 -6.901 -10.731 1.00 95.12 83 ASP A N 1
ATOM 673 C CA . ASP A 1 83 ? -5.978 -7.967 -10.848 1.00 95.12 83 ASP A CA 1
ATOM 674 C C . ASP A 1 83 ? -4.598 -7.376 -11.175 1.00 95.12 83 ASP A C 1
ATOM 676 O O . ASP A 1 83 ? -4.432 -6.651 -12.158 1.00 95.12 83 ASP A O 1
ATOM 680 N N . TYR A 1 84 ? -3.612 -7.686 -10.336 1.00 95.56 84 TYR A N 1
ATOM 681 C CA . TYR A 1 84 ? -2.227 -7.238 -10.479 1.00 95.56 84 TYR A CA 1
ATOM 682 C C . TYR A 1 84 ? -1.329 -8.263 -11.178 1.00 95.56 84 TYR A C 1
ATOM 684 O O . TYR A 1 84 ? -0.196 -7.928 -11.537 1.00 95.56 84 TYR A O 1
ATOM 692 N N . ALA A 1 85 ? -1.810 -9.492 -11.400 1.00 93.06 85 ALA A N 1
ATOM 693 C CA . ALA A 1 85 ? -1.021 -10.576 -11.981 1.00 93.06 85 ALA A CA 1
ATOM 694 C C . ALA A 1 85 ? -0.326 -10.206 -13.309 1.00 93.06 85 ALA A C 1
ATOM 696 O O . ALA A 1 85 ? 0.845 -10.566 -13.459 1.00 93.06 85 ALA A O 1
ATOM 697 N N . PRO A 1 86 ? -0.942 -9.439 -14.238 1.00 94.38 86 PRO A N 1
ATOM 698 C CA . PRO A 1 86 ? -0.281 -9.057 -15.489 1.00 94.38 86 PRO A CA 1
ATOM 699 C C . PRO A 1 86 ? 0.987 -8.206 -15.320 1.00 94.38 86 PRO A C 1
ATOM 701 O O . PRO A 1 86 ? 1.848 -8.221 -16.196 1.00 94.38 86 PRO A O 1
ATOM 704 N N . VAL A 1 87 ? 1.129 -7.475 -14.208 1.00 92.50 87 VAL A N 1
ATOM 705 C CA . VAL A 1 87 ? 2.264 -6.560 -13.972 1.00 92.50 87 VAL A CA 1
ATOM 706 C C . VAL A 1 87 ? 3.439 -7.256 -13.279 1.00 92.50 87 VAL A C 1
ATOM 708 O O . VAL A 1 87 ? 4.595 -6.863 -13.453 1.00 92.50 87 VAL A O 1
ATOM 711 N N . VAL A 1 88 ? 3.181 -8.343 -12.547 1.00 91.31 88 VAL A N 1
ATOM 712 C CA . VAL A 1 88 ? 4.193 -9.068 -11.759 1.00 91.31 88 VAL A CA 1
ATOM 713 C C . VAL A 1 88 ? 5.406 -9.540 -12.583 1.00 91.31 88 VAL A C 1
ATOM 715 O O . VAL A 1 88 ? 6.529 -9.350 -12.107 1.00 91.31 88 VAL A O 1
ATOM 718 N N . PRO A 1 89 ? 5.267 -10.097 -13.807 1.00 90.38 89 PRO A N 1
ATOM 719 C CA . PRO A 1 89 ? 6.428 -10.519 -14.595 1.00 90.38 89 PRO A CA 1
ATOM 720 C C . PRO A 1 89 ? 7.430 -9.388 -14.870 1.00 90.38 89 PRO A C 1
ATOM 722 O O . PRO A 1 89 ? 8.639 -9.604 -14.773 1.00 90.38 89 PRO A O 1
ATOM 725 N N . GLY A 1 90 ? 6.940 -8.172 -15.145 1.00 88.88 90 GLY A N 1
ATOM 726 C CA . GLY A 1 90 ? 7.790 -6.997 -15.365 1.00 88.88 90 GLY A CA 1
ATOM 727 C C . GLY A 1 90 ? 8.557 -6.583 -14.107 1.00 88.88 90 GLY A C 1
ATOM 728 O O . GLY A 1 90 ? 9.737 -6.236 -14.179 1.00 88.88 90 GLY A O 1
ATOM 729 N N . LEU A 1 91 ? 7.925 -6.709 -12.935 1.00 88.75 91 LEU A N 1
ATOM 730 C CA . LEU A 1 91 ? 8.555 -6.401 -11.649 1.00 88.75 91 LEU A CA 1
ATOM 731 C C . LEU A 1 91 ? 9.696 -7.359 -11.311 1.00 88.75 91 LEU A C 1
ATOM 733 O O . LEU A 1 91 ? 10.712 -6.924 -10.774 1.00 88.75 91 LEU A O 1
ATOM 737 N N . ILE A 1 92 ? 9.566 -8.647 -11.643 1.00 85.12 92 ILE A N 1
ATOM 738 C CA . ILE A 1 92 ? 10.625 -9.639 -11.402 1.00 85.12 92 ILE A CA 1
ATOM 739 C C . ILE A 1 92 ? 11.883 -9.286 -12.203 1.00 85.12 92 ILE A C 1
ATOM 741 O O . ILE A 1 92 ? 12.986 -9.321 -11.654 1.00 85.12 92 ILE A O 1
ATOM 745 N N . ALA A 1 93 ? 11.726 -8.918 -13.477 1.00 85.62 93 ALA A N 1
ATOM 746 C CA . ALA A 1 93 ? 12.845 -8.515 -14.325 1.00 85.62 93 ALA A CA 1
ATOM 747 C C . ALA A 1 93 ? 13.532 -7.246 -13.788 1.00 85.62 93 ALA A C 1
ATOM 749 O O . ALA A 1 93 ? 14.753 -7.234 -13.612 1.00 85.62 93 ALA A O 1
ATOM 750 N N . ALA A 1 94 ? 12.752 -6.215 -13.444 1.00 84.19 94 ALA A N 1
ATOM 751 C CA . ALA A 1 94 ? 13.270 -4.974 -12.865 1.00 84.19 94 ALA A CA 1
ATOM 752 C C . ALA A 1 94 ? 13.981 -5.208 -11.518 1.00 84.19 94 ALA A C 1
ATOM 754 O O . ALA A 1 94 ? 15.065 -4.676 -11.277 1.00 84.19 94 ALA A O 1
ATOM 755 N N . ASN A 1 95 ? 13.416 -6.062 -10.659 1.00 83.44 95 ASN A N 1
ATOM 756 C CA . ASN A 1 95 ? 14.008 -6.451 -9.380 1.00 83.44 95 ASN A CA 1
ATOM 757 C C . ASN A 1 95 ? 15.368 -7.143 -9.560 1.00 83.44 95 ASN A C 1
ATOM 759 O O . ASN A 1 95 ? 16.335 -6.780 -8.893 1.00 83.44 95 ASN A O 1
ATOM 763 N N . ARG A 1 96 ? 15.465 -8.113 -10.480 1.00 84.19 96 ARG A N 1
ATOM 764 C CA . ARG A 1 96 ? 16.725 -8.818 -10.772 1.00 84.19 96 ARG A CA 1
ATOM 765 C C . ARG A 1 96 ? 17.800 -7.864 -11.275 1.00 84.19 96 ARG A C 1
ATOM 767 O O . ARG A 1 96 ? 18.917 -7.908 -10.760 1.00 84.19 96 ARG A O 1
ATOM 774 N N . ALA A 1 97 ? 17.439 -6.978 -12.203 1.00 84.12 97 ALA A N 1
ATOM 775 C CA . ALA A 1 97 ? 18.343 -5.964 -12.732 1.00 84.12 97 ALA A CA 1
ATOM 776 C C . ALA A 1 97 ? 18.874 -5.040 -11.621 1.00 84.12 97 ALA A C 1
ATOM 778 O O . ALA A 1 97 ? 20.085 -4.853 -11.513 1.00 84.12 97 ALA A O 1
ATOM 779 N N . ALA A 1 98 ? 17.997 -4.541 -10.740 1.00 79.88 98 ALA A N 1
ATOM 780 C CA . ALA A 1 98 ? 18.386 -3.700 -9.603 1.00 79.88 98 ALA A CA 1
ATOM 781 C C . ALA A 1 98 ? 19.316 -4.421 -8.606 1.00 79.88 98 ALA A C 1
ATOM 783 O O . ALA A 1 98 ? 20.179 -3.797 -7.995 1.00 79.88 98 ALA A O 1
ATOM 784 N N . MET A 1 99 ? 19.172 -5.742 -8.468 1.00 80.56 99 MET A N 1
ATOM 785 C CA . MET A 1 99 ? 20.004 -6.585 -7.600 1.00 80.56 99 MET A CA 1
ATOM 786 C C . MET A 1 99 ? 21.281 -7.109 -8.287 1.00 80.56 99 MET A C 1
ATOM 788 O O . MET A 1 99 ? 21.984 -7.940 -7.709 1.00 80.56 99 MET A O 1
ATOM 792 N N . GLY A 1 100 ? 21.578 -6.677 -9.520 1.00 80.00 100 GLY A N 1
ATOM 793 C CA . GLY A 1 100 ? 22.762 -7.105 -10.275 1.00 80.00 100 GLY A CA 1
ATOM 794 C C . GLY A 1 100 ? 22.737 -8.574 -10.716 1.00 80.00 100 GLY A C 1
ATOM 795 O O . GLY A 1 100 ? 23.792 -9.171 -10.934 1.00 80.00 100 GLY A O 1
ATOM 796 N N . ARG A 1 101 ? 21.551 -9.186 -10.819 1.00 66.75 101 ARG A N 1
ATOM 797 C CA . ARG A 1 101 ? 21.368 -10.571 -11.282 1.00 66.75 101 ARG A CA 1
ATOM 798 C C . ARG A 1 101 ? 20.894 -10.586 -12.740 1.00 66.75 101 ARG A C 1
ATOM 800 O O . ARG A 1 101 ? 20.079 -9.738 -13.101 1.00 66.75 101 ARG A O 1
ATOM 807 N N . PRO A 1 102 ? 21.365 -11.530 -13.577 1.00 56.50 102 PRO A N 1
ATOM 808 C CA . PRO A 1 102 ? 20.873 -11.649 -14.946 1.00 56.50 102 PRO A CA 1
ATOM 809 C C . PRO A 1 102 ? 19.363 -11.936 -14.962 1.00 56.50 102 PRO A C 1
ATOM 811 O O . PRO A 1 102 ? 18.837 -12.561 -14.033 1.00 56.50 102 PRO A O 1
ATOM 814 N N . ALA A 1 103 ? 18.696 -11.421 -16.001 1.00 59.47 103 ALA A N 1
ATOM 815 C CA . ALA A 1 103 ? 17.252 -11.523 -16.210 1.00 59.47 103 ALA A CA 1
ATOM 816 C C . ALA A 1 103 ? 16.791 -12.976 -16.363 1.00 59.47 103 ALA A C 1
ATOM 818 O O . ALA A 1 103 ? 17.459 -13.744 -17.089 1.00 59.47 103 ALA A O 1
#

pLDDT: mean 91.13, std 7.62, range [56.5, 98.44]

Sequence (103 aa):
MLFSPERHEPLRTDAWDEGLAREAIERIVRDTEARFTPEGLWPMHPDDASNPDPQYLLYWGASGVIWALHHLQERGAARLARDYAPVVPGLIAAN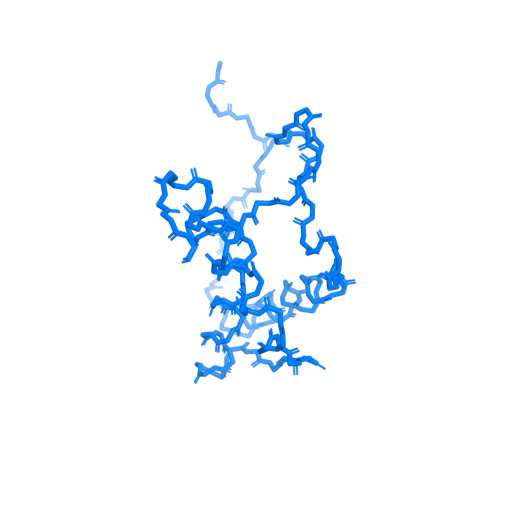RAAMGRPA